Protein AF-A0A972Q4W1-F1 (afdb_monomer)

pLDDT: mean 88.07, std 13.87, range [55.72, 98.38]

Secondary structure (DSSP, 8-state):
-HHHHHHHHHHHHHHT-PPP----SSSS---EEE-TT--HHHHGGGT-TT--SS-EE---TTPPP--SSS-------

Structure (mmCIF, N/CA/C/O backbone):
data_AF-A0A972Q4W1-F1
#
_entry.id   AF-A0A972Q4W1-F1
#
loop_
_atom_site.group_PDB
_atom_site.id
_atom_site.type_symbol
_atom_site.label_atom_id
_atom_site.label_alt_id
_atom_site.label_comp_id
_atom_site.label_asym_id
_atom_site.label_entity_id
_atom_site.label_seq_id
_atom_site.pdbx_PDB_ins_code
_atom_site.Cartn_x
_atom_site.Cartn_y
_atom_site.Cartn_z
_atom_site.occupancy
_atom_site.B_iso_or_equiv
_atom_site.auth_seq_id
_atom_site.auth_comp_id
_atom_site.auth_asym_id
_atom_site.auth_atom_id
_atom_site.pdbx_PDB_model_num
ATOM 1 N N . MET A 1 1 ? -43.889 16.232 -15.081 1.00 58.97 1 MET A N 1
ATOM 2 C CA . MET A 1 1 ? -43.569 14.950 -15.751 1.00 58.97 1 MET A CA 1
ATOM 3 C C . MET A 1 1 ? -42.159 14.957 -16.355 1.00 58.97 1 MET A C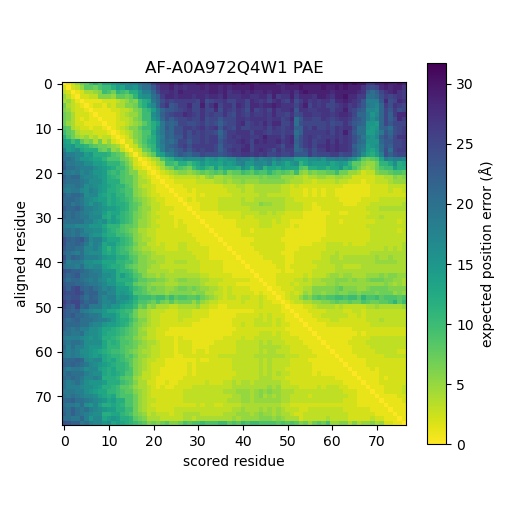 1
ATOM 5 O O . MET A 1 1 ? -41.371 14.117 -15.962 1.00 58.97 1 MET A O 1
ATOM 9 N N . ALA A 1 2 ? -41.784 15.897 -17.240 1.00 57.44 2 ALA A N 1
ATOM 10 C CA . ALA A 1 2 ? -40.437 15.925 -17.851 1.00 57.44 2 ALA A CA 1
ATOM 11 C C . ALA A 1 2 ? -39.297 16.457 -16.943 1.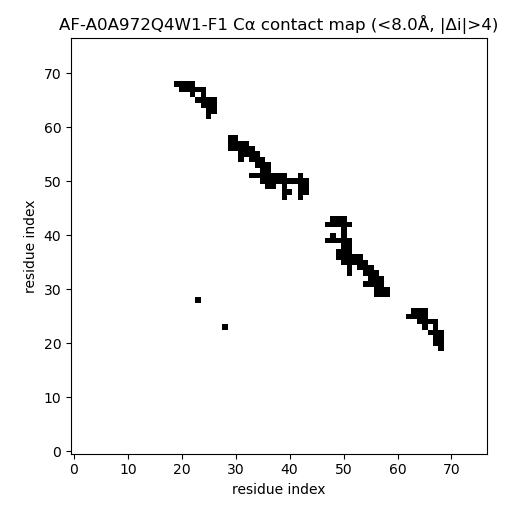00 57.44 2 ALA A C 1
ATOM 13 O O . ALA A 1 2 ? -38.135 16.124 -17.153 1.00 57.44 2 ALA A O 1
AT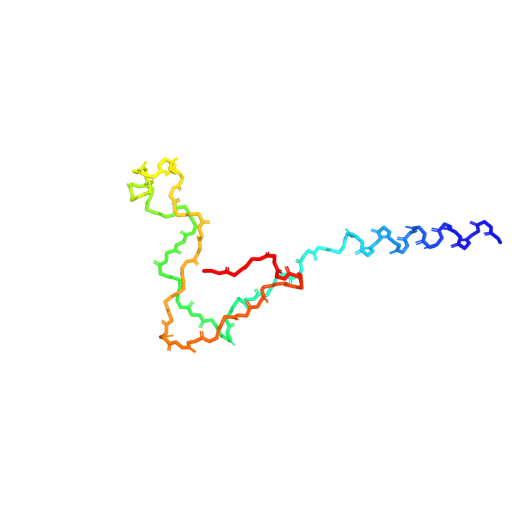OM 14 N N . SER A 1 3 ? -39.611 17.264 -15.923 1.00 60.97 3 SER A N 1
ATOM 15 C CA . SER A 1 3 ? -38.625 17.819 -14.977 1.00 60.97 3 SER A CA 1
ATOM 16 C C . SER A 1 3 ? -38.038 16.774 -14.021 1.00 60.97 3 SER A C 1
ATOM 18 O O . SER A 1 3 ? -36.872 16.863 -13.655 1.00 60.97 3 SER A O 1
ATOM 20 N N . ASP A 1 4 ? -38.828 15.761 -13.666 1.00 74.12 4 ASP A N 1
ATOM 21 C CA . ASP A 1 4 ? -38.473 14.732 -12.680 1.00 74.12 4 ASP A CA 1
ATOM 22 C C . ASP A 1 4 ? -37.444 13.734 -13.227 1.00 74.12 4 ASP A C 1
ATOM 24 O O . ASP A 1 4 ? -36.477 13.375 -12.561 1.00 74.12 4 ASP A O 1
ATOM 28 N N . LEU A 1 5 ? -37.599 13.346 -14.496 1.00 69.06 5 LEU A N 1
ATOM 29 C CA . LEU A 1 5 ? -36.662 12.465 -15.200 1.00 69.06 5 LEU A CA 1
ATOM 30 C C . LEU A 1 5 ? -35.292 13.124 -15.392 1.00 69.06 5 LEU A C 1
ATOM 32 O O . LEU A 1 5 ? -34.264 12.475 -15.209 1.00 69.06 5 LEU A O 1
ATOM 36 N N . ASN A 1 6 ? -35.267 14.422 -15.697 1.00 73.75 6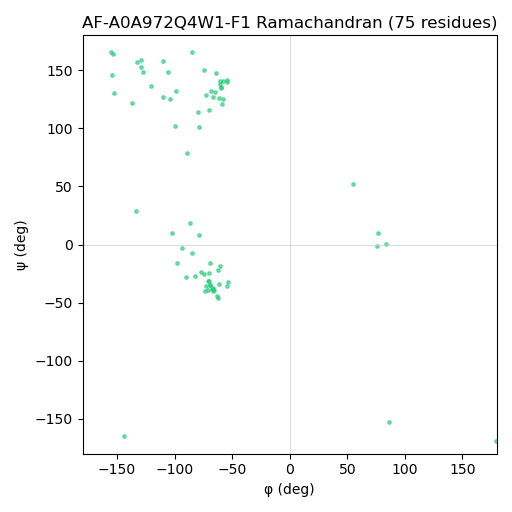 ASN A N 1
ATOM 37 C CA . ASN A 1 6 ? -34.016 15.168 -15.807 1.00 73.75 6 ASN A CA 1
ATOM 38 C C . ASN A 1 6 ? -33.317 15.303 -14.451 1.00 73.75 6 ASN A C 1
ATOM 40 O O . ASN A 1 6 ? -32.098 15.158 -14.390 1.00 73.75 6 ASN A O 1
ATOM 44 N N . GLN A 1 7 ? -34.071 15.507 -13.368 1.00 72.56 7 GLN A N 1
ATOM 45 C CA . GLN A 1 7 ? -33.510 15.547 -12.019 1.00 72.56 7 GLN A CA 1
ATOM 46 C C . GLN A 1 7 ? -32.957 14.179 -11.591 1.00 72.56 7 GLN A C 1
ATOM 48 O O . GLN A 1 7 ? -31.869 14.102 -11.023 1.00 72.56 7 GLN A O 1
ATOM 53 N N . LEU A 1 8 ? -33.652 13.089 -11.923 1.00 68.81 8 LEU A N 1
ATOM 54 C CA . LEU A 1 8 ? -33.199 11.728 -11.637 1.00 68.81 8 LEU A CA 1
ATOM 55 C C . LEU A 1 8 ? -31.896 11.392 -12.379 1.00 68.81 8 LEU A C 1
ATOM 57 O O . LEU A 1 8 ? -30.962 10.855 -11.787 1.00 68.81 8 LEU A O 1
ATOM 61 N N . VAL A 1 9 ? -31.805 11.752 -13.663 1.00 73.62 9 VAL A N 1
ATOM 62 C CA . VAL A 1 9 ? -30.597 11.549 -14.481 1.00 73.62 9 VAL A CA 1
ATOM 63 C C . VAL A 1 9 ? -29.435 12.417 -13.990 1.00 73.62 9 VAL A C 1
ATOM 65 O O . VAL A 1 9 ? -28.299 11.948 -13.979 1.00 73.62 9 VAL A O 1
ATOM 68 N N . GLN A 1 10 ? -29.694 13.650 -13.549 1.00 67.62 10 GLN A N 1
ATOM 69 C CA . GLN A 1 10 ? -28.683 14.522 -12.934 1.00 67.62 10 GLN A CA 1
ATOM 70 C C . GLN A 1 10 ? -28.129 13.909 -11.637 1.00 67.62 10 GLN A C 1
ATOM 72 O O . GLN A 1 10 ? -26.914 13.814 -11.481 1.00 67.62 10 GLN A O 1
ATOM 77 N N . ASN A 1 11 ? -28.998 13.394 -10.763 1.00 66.44 11 ASN A N 1
ATOM 78 C CA . ASN A 1 11 ? -28.595 12.767 -9.497 1.00 66.44 11 ASN A CA 1
ATOM 79 C C . ASN A 1 11 ? -27.856 11.424 -9.707 1.00 66.44 11 ASN A C 1
ATOM 81 O O . ASN A 1 11 ? -26.924 11.079 -8.976 1.00 66.44 11 ASN A O 1
ATOM 85 N N . LEU A 1 12 ? -28.239 10.653 -10.730 1.00 63.62 12 LEU A N 1
ATOM 86 C CA . LEU A 1 12 ? -27.525 9.431 -11.122 1.00 63.62 12 LEU A CA 1
ATOM 87 C C . LEU A 1 12 ? -26.147 9.745 -11.716 1.00 63.62 12 LEU A C 1
ATOM 89 O O . LEU A 1 12 ? -25.197 9.011 -11.480 1.00 63.62 12 LEU A O 1
ATOM 93 N N . ARG A 1 13 ? -26.002 10.852 -12.452 1.00 60.59 13 ARG A N 1
ATOM 94 C CA . ARG A 1 13 ? -24.701 11.297 -12.970 1.00 60.59 13 ARG A CA 1
ATOM 95 C C . ARG A 1 13 ? -23.802 11.867 -11.877 1.00 60.59 13 ARG A C 1
ATOM 97 O O . ARG A 1 13 ? -22.604 11.630 -11.939 1.00 60.59 13 ARG A O 1
ATOM 104 N N . SER A 1 14 ? -24.346 12.559 -10.876 1.00 57.03 14 SER A N 1
ATOM 105 C CA . SER A 1 14 ? -23.544 13.076 -9.759 1.00 57.03 14 SER A CA 1
ATOM 106 C C . SER A 1 14 ? -23.050 11.956 -8.839 1.00 57.03 14 SER A C 1
ATOM 108 O O . SER A 1 14 ? -21.886 11.948 -8.465 1.00 57.03 14 SER A O 1
ATOM 110 N N . SER A 1 15 ? -23.878 10.940 -8.564 1.00 55.72 15 SER A N 1
ATOM 111 C CA . SER A 1 15 ? -23.478 9.777 -7.747 1.00 55.72 15 SER A CA 1
ATOM 112 C C . SER A 1 15 ? -22.448 8.852 -8.413 1.00 55.72 15 SER A C 1
ATOM 114 O O . SER A 1 15 ? -21.804 8.064 -7.724 1.00 55.72 15 SER A O 1
ATOM 116 N N . LEU A 1 16 ? -22.257 8.962 -9.731 1.00 57.06 16 LEU A N 1
ATOM 117 C CA . LEU A 1 16 ? -21.225 8.242 -10.484 1.00 57.06 16 LEU A CA 1
ATOM 118 C C . LEU A 1 16 ? -19.922 9.050 -10.660 1.00 57.06 16 LEU A C 1
ATOM 120 O O . LEU A 1 16 ? -18.972 8.525 -11.238 1.00 57.06 16 LEU A O 1
ATOM 124 N N . VAL A 1 17 ? -19.865 10.306 -10.191 1.00 61.12 17 VAL A N 1
ATOM 125 C CA . VAL A 1 17 ? -18.721 11.227 -10.375 1.00 61.12 17 VAL A CA 1
ATOM 126 C C . VAL A 1 17 ? -18.343 11.923 -9.058 1.00 61.12 17 VAL A C 1
ATOM 128 O O . VAL A 1 17 ? -17.815 13.029 -9.053 1.00 61.12 17 VAL A O 1
ATOM 131 N N . GLU A 1 18 ? -18.579 11.289 -7.910 1.00 67.75 18 GLU A N 1
ATOM 132 C CA . GLU A 1 18 ? -17.896 11.732 -6.692 1.00 67.75 18 GLU A CA 1
ATOM 133 C C . GLU A 1 18 ? -16.421 11.305 -6.786 1.00 67.75 18 GLU A C 1
ATOM 135 O O . GLU A 1 18 ? -16.142 10.139 -7.099 1.00 67.75 18 GLU A O 1
ATOM 140 N N . PRO A 1 19 ? -15.455 12.220 -6.578 1.00 71.44 19 PRO A N 1
ATOM 141 C CA . PRO A 1 19 ? -14.048 11.856 -6.595 1.00 71.44 19 PRO A CA 1
ATOM 142 C C . PRO A 1 19 ? -13.795 10.780 -5.532 1.00 71.44 19 PRO A C 1
ATOM 144 O O . PRO A 1 19 ? -14.356 10.854 -4.436 1.00 71.44 19 PRO A O 1
ATOM 147 N N . PRO A 1 20 ? -12.954 9.773 -5.820 1.00 76.62 20 PRO A N 1
ATOM 148 C CA . PRO A 1 20 ? -12.705 8.703 -4.868 1.00 76.62 20 PRO A CA 1
ATOM 149 C C . PRO A 1 20 ? -12.174 9.280 -3.554 1.00 76.62 20 PRO A C 1
ATOM 151 O O . PRO A 1 20 ? -11.175 10.007 -3.527 1.00 76.62 20 PRO A O 1
ATOM 154 N N . HIS A 1 21 ? -12.839 8.945 -2.449 1.00 86.12 21 HIS A N 1
ATOM 155 C CA . HIS A 1 21 ? -12.455 9.417 -1.126 1.00 86.12 21 HIS A CA 1
ATOM 156 C C . HIS A 1 21 ? -11.459 8.447 -0.498 1.00 86.12 21 HIS A C 1
ATOM 158 O O . HIS A 1 21 ? -11.808 7.630 0.354 1.00 86.12 21 HIS A O 1
ATOM 164 N N . PHE A 1 22 ? -10.198 8.547 -0.911 1.00 90.88 22 PHE A N 1
ATOM 165 C CA . PHE A 1 22 ? -9.151 7.691 -0.369 1.00 90.88 22 PHE A CA 1
ATOM 166 C C . PHE A 1 22 ? -8.843 8.008 1.096 1.00 90.88 22 PHE A C 1
ATOM 168 O O . PHE A 1 22 ? -8.620 9.154 1.489 1.00 90.88 22 PHE A O 1
ATOM 175 N N . ARG A 1 23 ? -8.779 6.951 1.900 1.00 93.06 23 ARG A N 1
ATOM 176 C CA . ARG A 1 23 ? -8.353 6.962 3.298 1.00 93.06 23 ARG A CA 1
ATOM 177 C C . ARG A 1 23 ? -7.013 6.261 3.438 1.00 93.06 23 ARG A C 1
ATOM 179 O O . ARG A 1 23 ? -6.629 5.434 2.614 1.00 93.06 23 ARG A O 1
ATOM 186 N N . TYR A 1 24 ? -6.312 6.586 4.517 1.00 95.69 24 TYR A N 1
ATOM 187 C CA . TYR A 1 24 ? -5.083 5.893 4.870 1.00 95.69 24 TYR A CA 1
ATOM 188 C C . TYR A 1 24 ? -5.393 4.417 5.202 1.00 95.69 24 TYR A C 1
ATOM 190 O O . TYR A 1 24 ? -6.314 4.171 5.984 1.00 95.69 24 TYR A O 1
ATOM 198 N N . PRO A 1 25 ? -4.658 3.435 4.642 1.00 97.06 25 PRO A N 1
ATOM 199 C CA . PRO A 1 25 ? -5.016 2.013 4.732 1.00 97.06 25 PRO A CA 1
ATOM 200 C C . PRO A 1 25 ? -4.646 1.356 6.072 1.00 97.06 25 PRO A C 1
ATOM 202 O O . PRO A 1 25 ? -4.726 0.137 6.210 1.00 97.06 25 PRO A O 1
ATOM 205 N N . LEU A 1 26 ? -4.213 2.140 7.062 1.00 98.00 26 LEU A N 1
ATOM 206 C CA . LEU A 1 26 ? -3.759 1.665 8.369 1.00 98.00 26 LEU A CA 1
ATOM 207 C C . LEU A 1 26 ? -4.406 2.494 9.493 1.00 98.00 26 LEU A C 1
ATOM 209 O O . LEU A 1 26 ? -4.770 3.649 9.263 1.00 98.00 26 LEU A O 1
ATOM 213 N N . PRO A 1 27 ? -4.510 1.963 10.728 1.00 97.38 27 PRO A N 1
ATOM 214 C CA . PRO A 1 27 ? -5.190 2.647 11.835 1.00 97.38 27 PRO A CA 1
ATOM 215 C C . PRO A 1 27 ? -4.562 3.984 12.253 1.00 97.38 27 PRO A C 1
ATOM 217 O O . PRO A 1 27 ? -5.214 4.805 12.893 1.00 97.38 27 PRO A O 1
ATOM 220 N N . LYS A 1 28 ? -3.282 4.188 11.936 1.00 96.44 28 LYS A N 1
ATOM 221 C CA . LYS A 1 28 ? -2.515 5.411 12.196 1.00 96.44 28 LYS A CA 1
ATOM 222 C C . LYS A 1 28 ? -1.364 5.518 11.191 1.00 96.44 28 LYS A C 1
ATOM 224 O O . LYS A 1 28 ? -1.050 4.509 10.565 1.00 96.44 28 LYS A O 1
ATOM 229 N N . PRO A 1 29 ? -0.707 6.681 11.052 1.00 96.50 29 PRO A N 1
ATOM 230 C CA . PRO A 1 29 ? 0.483 6.810 10.217 1.00 96.50 29 PRO A CA 1
ATOM 231 C C . PRO A 1 29 ? 1.627 5.897 10.674 1.00 96.50 29 PRO A C 1
ATOM 233 O O . PRO A 1 29 ? 1.914 5.800 11.870 1.00 96.50 29 PRO A O 1
ATOM 236 N N . TYR A 1 30 ? 2.306 5.280 9.709 1.00 97.69 30 TYR A N 1
ATOM 237 C CA . TYR A 1 30 ? 3.534 4.507 9.908 1.00 97.69 30 TYR A CA 1
ATOM 238 C C . TYR A 1 30 ? 4.621 4.964 8.923 1.00 97.69 30 TYR A C 1
ATOM 240 O O . TYR A 1 30 ? 4.294 5.565 7.893 1.00 97.69 30 TYR A O 1
ATOM 248 N N . PRO A 1 31 ? 5.910 4.698 9.208 1.00 98.25 31 PRO A N 1
ATOM 249 C CA . PRO A 1 31 ? 6.989 5.027 8.286 1.00 98.25 31 PRO A CA 1
ATOM 250 C C . PRO A 1 31 ? 6.818 4.321 6.940 1.00 98.25 31 PRO A C 1
ATOM 252 O O . PRO A 1 31 ? 6.535 3.125 6.885 1.00 98.25 31 PRO A O 1
ATOM 255 N N . ILE A 1 32 ? 7.034 5.063 5.856 1.00 98.25 32 ILE A N 1
ATOM 256 C CA . ILE A 1 32 ? 7.141 4.491 4.513 1.00 98.25 32 ILE A CA 1
ATOM 257 C C . ILE A 1 32 ? 8.553 3.927 4.368 1.00 98.25 32 ILE A C 1
ATOM 259 O O . ILE A 1 32 ? 9.509 4.707 4.372 1.00 98.25 32 ILE A O 1
ATOM 263 N N . SER A 1 33 ? 8.676 2.608 4.233 1.00 98.25 33 SER A N 1
ATOM 264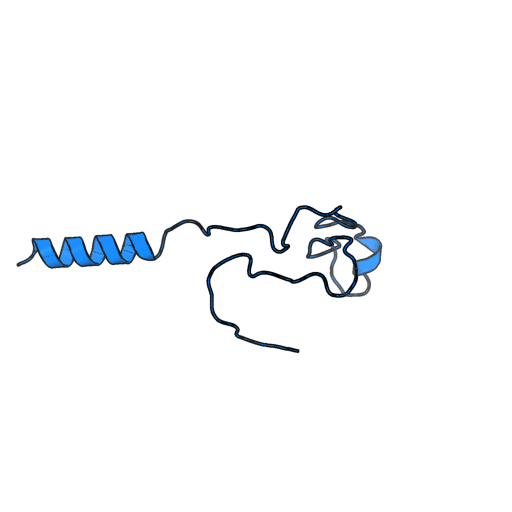 C CA . SER A 1 33 ? 9.962 1.937 4.004 1.00 98.25 33 SER A CA 1
ATOM 265 C C . SER A 1 33 ? 10.381 1.954 2.541 1.00 98.25 33 SER A C 1
ATOM 267 O O . SER A 1 33 ? 11.576 1.928 2.269 1.00 98.25 33 SER A O 1
ATOM 269 N N . GLN A 1 34 ? 9.420 2.014 1.613 1.00 98.38 34 GLN A N 1
ATOM 270 C CA . GLN A 1 34 ? 9.700 2.105 0.183 1.00 98.38 34 GLN A CA 1
ATOM 271 C C . GLN A 1 34 ? 8.568 2.817 -0.560 1.00 98.38 34 GLN A C 1
ATOM 273 O O . GLN A 1 34 ? 7.390 2.490 -0.397 1.00 98.38 34 GLN A O 1
ATOM 278 N N . ARG A 1 35 ? 8.920 3.805 -1.381 1.00 98.25 35 ARG A N 1
ATOM 279 C CA . ARG A 1 35 ? 8.001 4.624 -2.181 1.00 98.25 35 ARG A CA 1
ATOM 280 C C . ARG A 1 35 ? 7.663 3.958 -3.506 1.00 98.25 35 ARG A C 1
ATOM 282 O O . ARG A 1 35 ? 8.341 3.039 -3.963 1.00 98.25 35 ARG A O 1
ATOM 289 N N . PHE A 1 36 ? 6.625 4.486 -4.143 1.00 97.44 36 PHE A N 1
ATOM 290 C CA . PHE A 1 36 ? 6.320 4.177 -5.531 1.00 97.44 36 PHE A CA 1
ATOM 291 C C . PHE A 1 36 ? 7.496 4.565 -6.436 1.00 97.44 36 PHE A C 1
ATOM 293 O O . PHE A 1 36 ? 8.067 5.647 -6.297 1.00 97.44 36 PHE A O 1
ATOM 300 N N . GLY A 1 37 ? 7.849 3.673 -7.356 1.00 96.94 37 GLY A N 1
ATOM 301 C CA . GLY A 1 37 ? 8.950 3.824 -8.305 1.00 96.94 37 GLY A CA 1
ATOM 302 C C . GLY A 1 37 ? 10.350 3.620 -7.718 1.00 96.94 37 GLY A C 1
ATOM 303 O O . GLY A 1 37 ? 11.343 3.702 -8.437 1.00 96.94 37 GLY A O 1
ATOM 304 N N . GLU A 1 38 ? 10.464 3.346 -6.418 1.00 98.06 38 GLU A N 1
ATOM 305 C CA . GLU A 1 38 ? 11.763 3.191 -5.768 1.00 98.06 38 GLU A CA 1
ATOM 306 C C . GLU A 1 38 ? 12.420 1.847 -6.134 1.00 98.06 38 GLU A C 1
ATOM 308 O O . GLU A 1 38 ? 11.741 0.848 -6.395 1.00 98.06 38 GLU A O 1
ATOM 313 N N . ASN A 1 39 ? 13.756 1.829 -6.144 1.00 96.81 39 ASN A N 1
ATOM 314 C CA . ASN A 1 39 ? 14.609 0.671 -6.438 1.00 96.81 39 ASN A CA 1
ATOM 315 C C . ASN A 1 39 ? 14.344 -0.034 -7.791 1.00 96.81 39 ASN A C 1
ATOM 317 O O . ASN A 1 39 ? 14.204 -1.259 -7.816 1.00 96.81 39 ASN A O 1
ATOM 321 N N . PRO A 1 40 ? 14.322 0.671 -8.943 1.00 96.88 40 PRO A N 1
ATOM 322 C CA . PRO A 1 40 ? 14.039 0.074 -10.259 1.00 96.88 40 PRO A CA 1
ATOM 323 C C . PRO A 1 40 ? 14.913 -1.131 -10.621 1.00 96.88 40 PRO A C 1
ATOM 325 O O . PRO A 1 40 ? 14.439 -2.075 -11.257 1.00 96.88 40 PRO A O 1
ATOM 328 N N . ASP A 1 41 ? 16.161 -1.159 -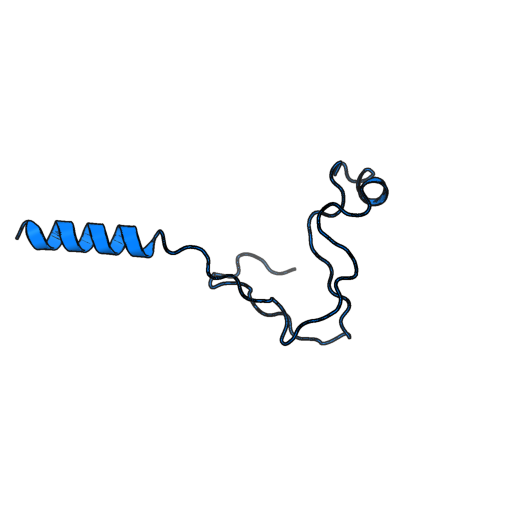10.156 1.00 97.31 41 ASP A N 1
ATOM 329 C CA . ASP A 1 41 ? 17.068 -2.283 -10.384 1.00 97.31 41 ASP A CA 1
ATOM 330 C C . ASP A 1 41 ? 16.568 -3.603 -9.782 1.00 97.31 41 ASP A C 1
ATOM 332 O O . ASP A 1 41 ? 16.765 -4.662 -10.381 1.00 97.31 41 ASP A O 1
ATOM 336 N N . TRP A 1 42 ? 15.869 -3.562 -8.642 1.00 96.31 42 TRP A N 1
ATOM 337 C CA . TRP A 1 42 ? 15.349 -4.761 -7.976 1.00 96.31 42 TRP A CA 1
ATOM 338 C C . TRP A 1 42 ? 14.201 -5.409 -8.753 1.00 96.31 42 TRP A C 1
ATOM 340 O O . TRP A 1 42 ? 14.045 -6.633 -8.716 1.00 96.31 42 TRP A O 1
ATOM 350 N N . TYR A 1 43 ? 13.413 -4.601 -9.468 1.00 95.88 43 TYR A N 1
ATOM 351 C CA . TYR A 1 43 ? 12.205 -5.052 -10.163 1.00 95.88 43 TYR A CA 1
ATOM 352 C C . TYR A 1 43 ? 12.421 -5.327 -11.649 1.00 95.88 43 TYR A C 1
ATOM 354 O O . TYR A 1 43 ? 11.621 -6.045 -12.254 1.00 95.88 43 TYR A O 1
ATOM 362 N N . ARG A 1 44 ? 13.525 -4.849 -12.237 1.00 95.50 44 ARG A N 1
ATOM 363 C CA . ARG A 1 44 ? 13.845 -5.083 -13.654 1.00 95.50 44 ARG A CA 1
ATOM 364 C C . ARG A 1 44 ? 13.848 -6.568 -14.024 1.00 95.50 44 ARG A C 1
ATOM 366 O O . ARG A 1 44 ? 13.386 -6.930 -15.101 1.00 95.50 44 ARG A O 1
ATOM 373 N N . ARG A 1 45 ? 14.289 -7.437 -13.107 1.00 95.31 45 ARG A N 1
ATOM 374 C CA . ARG A 1 45 ? 14.264 -8.905 -13.273 1.00 95.31 45 ARG A CA 1
ATOM 375 C C . ARG A 1 45 ? 12.858 -9.495 -13.457 1.00 95.31 45 ARG A C 1
ATOM 377 O O . ARG A 1 45 ? 12.733 -10.609 -13.944 1.00 95.31 45 ARG A O 1
ATOM 384 N N . PHE A 1 46 ? 11.819 -8.755 -13.077 1.00 94.50 46 PHE A N 1
ATOM 385 C CA . PHE A 1 46 ? 10.412 -9.121 -13.244 1.00 94.50 46 PHE A CA 1
ATOM 386 C C . PHE A 1 46 ? 9.748 -8.388 -14.423 1.00 94.50 46 PHE A C 1
ATOM 388 O O . PHE A 1 46 ? 8.529 -8.415 -14.551 1.00 94.50 46 PHE A O 1
ATOM 395 N N . GLY A 1 47 ? 10.525 -7.698 -15.267 1.00 94.50 47 GLY A N 1
ATOM 396 C CA . GLY A 1 47 ? 10.003 -6.928 -16.401 1.00 94.50 47 GLY A CA 1
ATOM 397 C C . GLY A 1 47 ? 9.375 -5.581 -16.025 1.00 94.50 47 GLY A C 1
ATOM 398 O O . GLY A 1 47 ? 8.766 -4.939 -16.875 1.00 94.50 47 GLY A O 1
ATOM 399 N 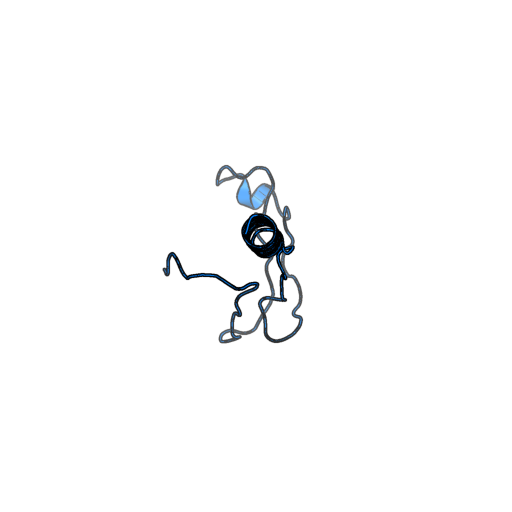N . ILE A 1 48 ? 9.529 -5.121 -14.779 1.00 94.19 48 ILE A N 1
ATOM 400 C CA . ILE A 1 48 ? 8.996 -3.834 -14.316 1.00 94.19 48 ILE A CA 1
ATOM 401 C C . ILE A 1 48 ? 10.129 -2.806 -14.329 1.00 94.19 48 ILE A C 1
ATOM 403 O O . ILE A 1 48 ? 10.988 -2.789 -13.448 1.00 94.19 48 ILE A O 1
ATOM 407 N N . ALA A 1 49 ? 10.143 -1.949 -15.350 1.00 91.12 49 ALA A N 1
ATOM 408 C CA . ALA A 1 49 ? 11.215 -0.970 -15.549 1.00 91.12 49 ALA A CA 1
ATOM 409 C C . ALA A 1 49 ? 11.150 0.221 -14.578 1.00 91.12 49 ALA A C 1
ATOM 411 O O . ALA A 1 49 ? 12.168 0.854 -14.311 1.00 91.12 49 ALA A O 1
ATOM 412 N N . THR A 1 50 ? 9.963 0.530 -14.056 1.00 94.06 50 THR A N 1
ATOM 413 C CA . THR A 1 50 ? 9.709 1.733 -13.253 1.00 94.06 50 THR A CA 1
ATOM 414 C C . THR A 1 50 ? 10.041 1.570 -11.773 1.00 94.06 50 THR A C 1
ATOM 416 O O . THR A 1 50 ? 9.971 2.551 -11.049 1.00 94.06 50 THR A O 1
ATOM 419 N N . GLY A 1 51 ? 10.383 0.363 -11.313 1.00 96.38 51 GLY A N 1
ATOM 420 C CA . GLY A 1 51 ? 10.570 0.053 -9.894 1.00 96.38 51 GLY A CA 1
ATOM 421 C C . GLY A 1 51 ? 9.288 -0.331 -9.179 1.00 96.38 51 GLY A C 1
ATOM 422 O O . GLY A 1 51 ? 8.380 -0.896 -9.788 1.00 96.38 51 GLY A O 1
ATOM 423 N N . HIS A 1 52 ? 9.247 -0.086 -7.873 1.00 97.25 52 HIS A N 1
ATOM 424 C CA . HIS A 1 52 ? 8.166 -0.557 -7.020 1.00 97.25 52 HIS A CA 1
ATOM 425 C C . HIS A 1 52 ? 6.801 -0.020 -7.470 1.00 97.25 52 HIS A C 1
ATOM 427 O O . HIS A 1 52 ? 6.577 1.186 -7.511 1.00 97.25 52 HIS A O 1
ATOM 433 N N . ASN A 1 53 ? 5.864 -0.911 -7.789 1.00 95.25 53 ASN A N 1
ATOM 434 C CA . ASN A 1 53 ? 4.514 -0.556 -8.235 1.00 95.25 53 ASN A CA 1
ATOM 435 C C . ASN A 1 53 ? 3.525 -0.345 -7.072 1.00 95.25 53 ASN A C 1
ATOM 437 O O . ASN A 1 53 ? 2.314 -0.385 -7.283 1.00 95.25 53 ASN A O 1
ATOM 441 N N . GLY A 1 54 ? 4.034 -0.132 -5.858 1.00 94.38 54 GLY A N 1
ATOM 442 C CA . GLY A 1 54 ? 3.257 0.022 -4.636 1.00 94.38 54 GLY A CA 1
ATOM 443 C C . GLY A 1 54 ? 3.875 1.033 -3.672 1.00 94.38 54 GLY A C 1
ATOM 444 O O . GLY A 1 54 ? 4.733 1.838 -4.036 1.00 94.38 54 GLY A O 1
ATOM 445 N N . LEU A 1 55 ? 3.413 0.992 -2.426 1.00 96.62 55 LEU A N 1
ATOM 446 C CA . LEU A 1 55 ? 3.911 1.797 -1.317 1.00 96.62 55 LEU A CA 1
ATOM 447 C C . LEU A 1 55 ? 4.009 0.895 -0.088 1.00 96.62 55 LEU A C 1
ATOM 449 O O . LEU A 1 55 ? 2.993 0.348 0.341 1.00 96.62 55 LEU A O 1
ATOM 453 N N . ASP A 1 56 ? 5.204 0.777 0.482 1.00 98.00 56 ASP A N 1
ATOM 454 C CA . ASP A 1 56 ? 5.441 -0.095 1.629 1.00 98.00 56 ASP A CA 1
ATOM 455 C C . ASP A 1 56 ? 5.440 0.698 2.930 1.00 98.00 56 ASP A C 1
ATOM 457 O O . ASP A 1 56 ? 6.120 1.721 3.062 1.00 98.00 56 ASP A O 1
ATOM 461 N N . PHE A 1 57 ? 4.708 0.182 3.914 1.00 98.38 57 PHE A N 1
ATOM 462 C CA . PHE A 1 57 ? 4.662 0.715 5.269 1.00 98.38 57 PHE A CA 1
ATOM 463 C C . PHE A 1 57 ? 5.353 -0.249 6.234 1.00 98.38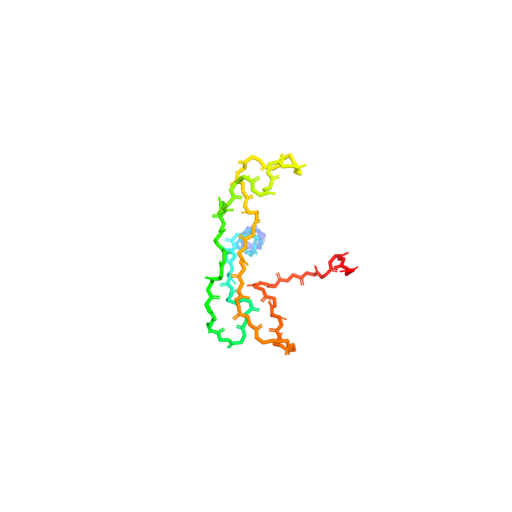 57 PHE A C 1
ATOM 465 O O . PHE A 1 57 ? 4.993 -1.423 6.319 1.00 98.38 57 PHE A O 1
ATOM 472 N N . ALA A 1 58 ? 6.307 0.257 7.013 1.00 98.38 58 ALA A N 1
ATOM 473 C CA . ALA A 1 58 ? 6.965 -0.513 8.061 1.00 98.38 58 ALA A CA 1
ATOM 474 C C . ALA A 1 58 ? 6.060 -0.594 9.300 1.00 98.38 58 ALA A C 1
ATOM 476 O O . ALA A 1 58 ? 5.972 0.355 10.085 1.00 98.38 58 ALA A O 1
ATOM 477 N N . VAL A 1 59 ? 5.383 -1.733 9.475 1.00 98.12 59 VAL A N 1
ATOM 478 C CA . VAL A 1 59 ? 4.434 -1.969 10.575 1.00 98.12 59 VAL A CA 1
ATOM 479 C C . VAL A 1 59 ? 4.727 -3.275 11.323 1.00 98.12 59 VAL A C 1
ATOM 481 O O . VAL A 1 59 ? 5.248 -4.217 10.725 1.00 98.12 59 VAL A O 1
ATOM 484 N N . PRO A 1 60 ? 4.375 -3.384 12.619 1.00 98.12 60 PRO A N 1
ATOM 485 C CA . PRO A 1 60 ? 4.440 -4.656 13.337 1.00 98.12 60 PRO A CA 1
ATOM 486 C C . PRO A 1 60 ? 3.472 -5.707 12.756 1.00 98.12 60 PRO A C 1
ATOM 488 O O . PRO A 1 60 ? 2.371 -5.340 12.322 1.00 98.12 60 PRO A O 1
ATOM 491 N N . PRO A 1 61 ? 3.814 -7.010 12.806 1.00 98.25 61 PRO A N 1
ATOM 492 C CA . PRO A 1 61 ? 2.887 -8.087 12.464 1.00 98.25 61 PRO A CA 1
ATOM 493 C C . PRO A 1 61 ? 1.578 -8.006 13.261 1.00 98.25 61 PRO A C 1
ATOM 495 O O . PRO A 1 61 ? 1.580 -7.671 14.443 1.00 98.25 61 PRO A O 1
ATOM 498 N N . GLY A 1 62 ? 0.456 -8.313 12.605 1.00 97.69 62 GLY A N 1
ATOM 499 C CA . GLY A 1 62 ? -0.882 -8.222 13.202 1.00 97.69 62 GLY A C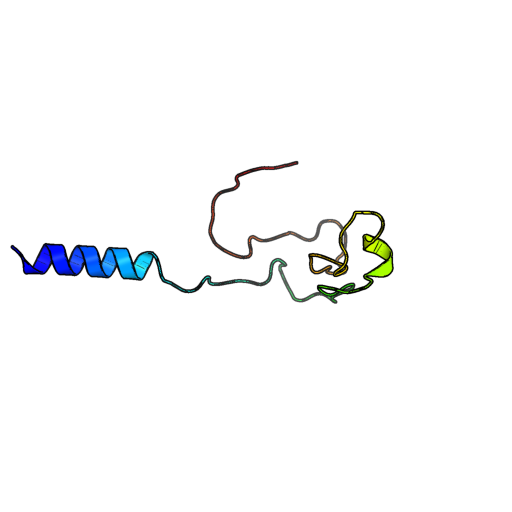A 1
ATOM 500 C C . GLY A 1 62 ? -1.510 -6.822 13.169 1.00 97.69 62 GLY A C 1
ATOM 501 O O . GLY A 1 62 ? -2.643 -6.664 13.617 1.00 97.69 62 GLY A O 1
ATOM 502 N N . THR A 1 63 ? -0.826 -5.811 12.619 1.00 98.31 63 THR A N 1
ATOM 503 C CA . THR A 1 63 ? -1.438 -4.493 12.372 1.00 98.31 63 THR A CA 1
ATOM 504 C C . THR A 1 63 ? -2.618 -4.635 11.391 1.00 98.31 63 THR A C 1
ATOM 506 O O . THR A 1 63 ? -2.418 -5.179 10.304 1.00 98.31 63 THR A O 1
ATOM 509 N N . PRO A 1 64 ? -3.835 -4.155 11.726 1.00 98.12 64 PRO A N 1
ATOM 510 C CA . PRO A 1 64 ? -4.981 -4.227 10.820 1.00 98.12 64 PRO A CA 1
ATOM 511 C C . PRO A 1 64 ? -4.752 -3.467 9.509 1.00 98.12 64 PRO A C 1
ATOM 513 O O . PRO A 1 64 ? -4.231 -2.352 9.524 1.00 98.12 64 PRO A O 1
ATOM 516 N N . VAL A 1 65 ? -5.213 -4.039 8.394 1.00 97.12 65 VAL A N 1
ATOM 517 C CA . VAL A 1 65 ? -5.264 -3.376 7.081 1.00 97.12 65 VAL A CA 1
ATOM 518 C C . VAL A 1 65 ? -6.707 -2.972 6.800 1.00 97.12 65 VAL A C 1
ATOM 520 O O . VAL A 1 65 ? -7.619 -3.795 6.881 1.00 97.12 65 VAL A O 1
ATOM 523 N N . LEU A 1 66 ? -6.914 -1.691 6.508 1.00 97.44 66 LEU A N 1
ATOM 524 C CA . LEU A 1 66 ? -8.225 -1.088 6.285 1.00 97.44 66 LEU A CA 1
ATOM 525 C C . LEU A 1 66 ? -8.426 -0.808 4.792 1.00 97.44 66 LEU A C 1
ATOM 527 O O . LEU A 1 66 ? -7.477 -0.493 4.077 1.00 97.44 66 LEU A O 1
ATOM 531 N N . ALA A 1 67 ? -9.671 -0.877 4.321 1.00 96.38 67 ALA A N 1
ATOM 532 C CA . ALA A 1 67 ? -9.997 -0.494 2.952 1.00 96.38 67 ALA A CA 1
ATOM 533 C C . ALA A 1 67 ? -9.784 1.016 2.749 1.00 96.38 67 ALA A C 1
ATOM 535 O O . ALA A 1 67 ? -10.342 1.831 3.488 1.00 96.38 67 ALA A O 1
ATOM 536 N N . SER A 1 68 ? -9.007 1.387 1.728 1.00 95.62 68 SER A N 1
ATOM 537 C CA . SER A 1 68 ? -8.761 2.795 1.393 1.00 95.62 68 SER A CA 1
ATOM 538 C C . SER A 1 68 ? -9.994 3.489 0.828 1.00 95.62 68 SER A C 1
ATOM 540 O O . SER A 1 68 ? -10.086 4.705 0.920 1.00 95.62 68 SER A O 1
ATOM 542 N N . GLU A 1 69 ? -10.932 2.744 0.246 1.00 93.19 69 GLU A N 1
ATOM 543 C CA . GLU A 1 69 ? -12.230 3.270 -0.162 1.00 93.19 69 GLU A CA 1
ATOM 544 C C . GLU A 1 69 ? -13.295 2.161 -0.174 1.00 93.19 69 GLU A C 1
ATOM 546 O O . GLU A 1 69 ? -12.981 0.967 -0.125 1.00 93.19 69 GLU A O 1
ATOM 551 N N . ARG A 1 70 ? -14.569 2.558 -0.208 1.00 91.75 70 ARG A N 1
ATOM 552 C CA . ARG A 1 70 ? -15.724 1.682 -0.420 1.00 91.75 70 ARG A CA 1
ATOM 553 C C . ARG A 1 70 ? -15.579 0.864 -1.705 1.00 91.75 70 ARG A C 1
ATOM 555 O O . ARG A 1 70 ? -15.185 1.375 -2.748 1.00 91.75 70 ARG A O 1
ATOM 562 N N . GLY A 1 71 ? -15.977 -0.402 -1.639 1.00 90.19 71 GLY A N 1
ATOM 563 C CA . GLY A 1 71 ? -15.954 -1.311 -2.779 1.00 90.19 71 GLY A CA 1
ATOM 564 C C . GLY A 1 71 ? -16.440 -2.708 -2.410 1.00 90.19 71 GLY A C 1
ATOM 565 O O . GLY A 1 71 ? -16.977 -2.926 -1.324 1.00 90.19 71 GLY A O 1
ATOM 566 N N . VAL A 1 72 ? -16.232 -3.656 -3.323 1.00 96.44 72 VAL A N 1
ATOM 567 C CA . VAL A 1 72 ? -16.548 -5.078 -3.141 1.00 96.44 72 VAL A CA 1
ATOM 568 C C . VAL A 1 72 ? -15.266 -5.887 -3.302 1.00 96.44 72 VAL A C 1
ATOM 570 O O . VAL A 1 72 ? -14.476 -5.632 -4.211 1.00 96.44 72 VAL A O 1
ATOM 573 N N . VAL A 1 73 ? -15.051 -6.868 -2.425 1.00 95.88 73 VAL A N 1
ATOM 574 C CA . VAL A 1 73 ? -13.908 -7.782 -2.531 1.00 95.88 73 VAL A CA 1
ATOM 575 C C . VAL A 1 73 ? -14.112 -8.695 -3.738 1.00 95.88 73 VAL A C 1
ATOM 577 O O . VAL A 1 73 ? -15.043 -9.494 -3.760 1.00 95.88 73 VAL A O 1
ATOM 580 N N . LEU A 1 74 ? -13.236 -8.581 -4.739 1.00 97.19 74 LEU A N 1
ATOM 581 C CA . LEU A 1 74 ? -13.278 -9.421 -5.944 1.00 97.19 74 LEU A CA 1
ATOM 582 C C . LEU A 1 74 ? -12.448 -10.704 -5.806 1.00 97.19 74 LEU A C 1
ATOM 584 O O . LEU A 1 74 ? -12.736 -11.699 -6.467 1.00 97.19 74 LEU A O 1
ATOM 588 N N . LYS A 1 75 ? -11.393 -10.678 -4.982 1.00 96.88 75 LYS A N 1
ATOM 589 C CA . LYS A 1 75 ? -10.455 -11.793 -4.807 1.00 96.88 75 LYS A CA 1
ATOM 590 C C . LYS A 1 75 ? -9.777 -11.739 -3.436 1.00 96.88 75 LYS A C 1
ATOM 592 O O . LYS A 1 75 ? -9.465 -10.658 -2.944 1.00 96.88 75 LYS A O 1
ATOM 597 N N . THR A 1 76 ? -9.498 -12.915 -2.879 1.00 95.88 76 THR A N 1
ATOM 598 C CA . THR A 1 76 ? -8.634 -13.147 -1.709 1.00 95.88 76 THR A CA 1
ATOM 599 C C . THR A 1 76 ? -7.579 -14.198 -2.066 1.00 95.88 76 THR A C 1
ATOM 601 O O . THR A 1 76 ? -7.878 -15.089 -2.867 1.00 95.88 76 THR A O 1
ATOM 604 N N . GLY A 1 77 ? -6.378 -14.133 -1.489 1.00 84.69 77 GLY A N 1
ATOM 605 C CA . GLY A 1 77 ? -5.325 -15.136 -1.689 1.00 84.69 77 GLY A CA 1
ATOM 606 C C . GLY A 1 77 ? -3.952 -14.658 -1.261 1.00 84.69 77 GLY A C 1
ATOM 607 O O . GLY A 1 77 ? -3.825 -13.443 -0.992 1.00 84.69 77 GLY A O 1
#

Solvent-accessible surface area (backbone atoms only — not comparable to full-atom values): 5021 Å² total; per-residue (Å²): 121,76,66,57,57,53,49,51,53,50,54,55,52,50,74,74,63,63,78,83,71,75,47,74,44,44,95,61,93,62,56,72,76,41,52,64,44,42,66,28,79,78,30,41,86,76,73,34,74,62,18,36,93,49,72,40,64,61,70,67,90,89,65,68,79,47,75,33,54,94,83,77,91,88,78,86,132

Sequence (77 aa):
MASDLNQLVQNLRSSLVEPPHFRYPLPKPYPISQRFGENPDWYRRFGIATGHNGLDFAVPPGTPVLASERGVVLKTG

Foldseek 3Di:
DVVVVVVVVVVVVVVVPDPFQFDDFFPDDADWPDDFQPPLVVCVVVVRNSPDNDIDGDDDPPGHTHDRGDDDDPDDD

Radius of gyration: 19.91 Å; Cα contacts (8 Å, |Δi|>4): 74; chains: 1; bounding box: 61×33×31 Å

Mean predicted aligned error: 9.1 Å